Protein AF-A0A0J0Y8S5-F1 (afdb_monomer_lite)

Radius of gyration: 23.54 Å; chains: 1; bounding box: 67×30×62 Å

pLDDT: mean 74.24, std 12.94, range [43.72, 94.12]

Sequence (144 aa):
MKSIIITIIHAVLLFLAFPVLADTGCLINTSAGPKVYYVPQFSGTTTFYQGSGTVRYGNQASCQAGNSPSNSYYILTSAAGPTCYAGYDGSGATNDGANYQQSGNRVTFNVANCPLDDYIPLLIIFAGFLGLFGIRRRYSPLNF

Structure (mmCIF, N/CA/C/O backbone):
data_AF-A0A0J0Y8S5-F1
#
_entry.id   AF-A0A0J0Y8S5-F1
#
loop_
_atom_site.group_PDB
_atom_site.id
_atom_site.type_symbol
_atom_site.label_atom_id
_atom_site.label_alt_id
_atom_site.label_comp_id
_atom_site.label_asym_id
_atom_site.label_entity_id
_atom_site.label_seq_id
_atom_site.pdbx_PDB_ins_code
_atom_site.Cartn_x
_atom_site.Cartn_y
_atom_site.Cartn_z
_atom_site.occupancy
_atom_site.B_iso_or_equiv
_atom_site.auth_seq_id
_atom_site.auth_comp_id
_atom_site.auth_asym_id
_atom_site.auth_atom_id
_atom_site.pdbx_PDB_model_num
ATOM 1 N N . MET A 1 1 ? -38.701 -8.186 20.521 1.00 59.78 1 MET A N 1
ATOM 2 C CA . MET A 1 1 ? -38.358 -7.423 19.293 1.00 59.78 1 MET A CA 1
ATOM 3 C C . MET A 1 1 ? -37.214 -6.422 19.473 1.00 59.78 1 MET A C 1
ATOM 5 O O . MET A 1 1 ? -36.257 -6.524 18.724 1.00 59.78 1 MET A O 1
ATOM 9 N N . LYS A 1 2 ? -37.234 -5.507 20.459 1.00 62.53 2 LYS A N 1
ATOM 10 C CA . LYS A 1 2 ? -36.161 -4.496 20.641 1.00 62.53 2 LYS A CA 1
ATOM 11 C C . LYS A 1 2 ? -34.744 -5.069 20.845 1.00 62.53 2 LYS A C 1
ATOM 13 O O . LYS A 1 2 ? -33.787 -4.468 20.382 1.00 62.53 2 LYS A O 1
ATOM 18 N N . SER A 1 3 ? -34.613 -6.233 21.488 1.00 74.06 3 SER A N 1
ATOM 19 C CA . SER A 1 3 ? -33.309 -6.878 21.726 1.00 74.06 3 SER A CA 1
ATOM 20 C C . SER A 1 3 ? -32.636 -7.373 20.438 1.00 74.06 3 SER A C 1
ATOM 22 O O . SER A 1 3 ? -31.447 -7.146 20.272 1.00 74.06 3 SER A O 1
ATOM 24 N N . ILE A 1 4 ? -33.398 -7.934 19.492 1.00 84.06 4 ILE A N 1
ATOM 25 C CA . ILE A 1 4 ? -32.869 -8.514 18.243 1.00 84.06 4 ILE A CA 1
ATOM 26 C C . ILE A 1 4 ? -32.268 -7.430 17.334 1.00 84.06 4 ILE A C 1
ATOM 28 O O . ILE A 1 4 ? -31.213 -7.626 16.740 1.00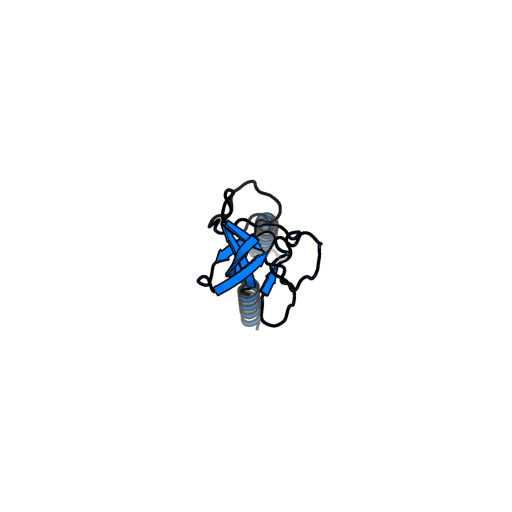 84.06 4 ILE A O 1
ATOM 32 N N . ILE A 1 5 ? -32.902 -6.256 17.274 1.00 85.25 5 ILE A N 1
ATOM 33 C CA . ILE A 1 5 ? -32.434 -5.127 16.454 1.00 85.25 5 ILE A CA 1
ATOM 34 C C . ILE A 1 5 ? -31.069 -4.622 16.948 1.00 85.25 5 ILE A C 1
ATOM 36 O O . ILE A 1 5 ? -30.187 -4.342 16.142 1.00 85.25 5 ILE A O 1
ATOM 40 N N . ILE A 1 6 ? -30.862 -4.558 18.268 1.00 81.56 6 ILE A N 1
ATOM 41 C CA . ILE A 1 6 ? -29.593 -4.103 18.859 1.00 81.56 6 ILE A CA 1
ATOM 42 C C . ILE A 1 6 ? -28.461 -5.086 18.544 1.00 81.56 6 ILE A C 1
ATOM 44 O O . ILE A 1 6 ? -27.351 -4.652 18.238 1.00 81.56 6 ILE A O 1
ATOM 48 N N . THR A 1 7 ? -28.738 -6.392 18.579 1.00 82.00 7 THR A N 1
ATOM 49 C CA . THR A 1 7 ? -27.749 -7.429 18.255 1.00 82.00 7 THR A CA 1
ATOM 50 C C . THR A 1 7 ? -27.342 -7.376 16.784 1.00 82.00 7 THR A C 1
ATOM 52 O O . THR A 1 7 ? -26.158 -7.476 16.477 1.00 82.00 7 THR A O 1
ATOM 55 N N . ILE A 1 8 ? -28.300 -7.145 15.880 1.00 84.50 8 ILE A N 1
ATOM 56 C CA . ILE A 1 8 ? -28.029 -7.004 14.442 1.00 84.50 8 ILE A CA 1
ATOM 57 C C . ILE A 1 8 ? -27.175 -5.761 14.173 1.00 84.50 8 ILE A C 1
ATOM 59 O O . ILE A 1 8 ? -26.190 -5.849 13.448 1.00 84.50 8 ILE A O 1
ATOM 63 N N . ILE A 1 9 ? -27.488 -4.622 14.798 1.00 83.81 9 ILE A N 1
ATOM 64 C CA . ILE A 1 9 ? -26.704 -3.386 14.633 1.00 83.81 9 ILE A CA 1
ATOM 65 C C . ILE A 1 9 ? -25.266 -3.568 15.142 1.00 83.81 9 ILE A C 1
ATOM 67 O O . ILE A 1 9 ? -24.330 -3.143 14.471 1.00 83.81 9 ILE A O 1
ATOM 71 N N . HIS A 1 10 ? -25.071 -4.241 16.281 1.00 77.19 10 HIS A N 1
ATOM 72 C CA . HIS A 1 10 ? -23.727 -4.542 16.789 1.00 77.19 10 HIS A CA 1
ATOM 73 C C . HIS A 1 10 ? -22.953 -5.478 15.864 1.00 77.19 10 HIS A C 1
ATOM 75 O O . HIS A 1 10 ? -21.779 -5.230 15.608 1.00 77.19 10 HIS A O 1
ATOM 81 N N . ALA A 1 11 ? -23.599 -6.520 15.336 1.00 75.38 11 ALA A N 1
ATOM 82 C CA . ALA A 1 11 ? -22.971 -7.421 14.378 1.00 75.38 11 ALA A CA 1
ATOM 83 C C . ALA A 1 11 ? -22.555 -6.671 13.102 1.00 75.38 11 ALA A C 1
ATOM 85 O O . ALA A 1 11 ? -21.421 -6.807 12.658 1.00 75.38 11 ALA A O 1
ATOM 86 N N . VAL A 1 12 ? -23.425 -5.815 12.556 1.00 78.44 12 VAL A N 1
ATOM 87 C CA . VAL A 1 12 ? -23.126 -5.006 11.362 1.00 78.44 12 VAL A CA 1
ATOM 88 C C . VAL A 1 12 ? -21.976 -4.026 11.619 1.00 78.44 12 VAL A C 1
ATOM 90 O O . VAL A 1 12 ? -21.068 -3.935 10.799 1.00 78.44 12 VAL A O 1
ATOM 93 N N . LEU A 1 13 ? -21.956 -3.343 12.767 1.00 75.31 13 LEU A N 1
ATOM 94 C CA . LEU A 1 13 ? -20.859 -2.439 13.139 1.00 75.31 13 LEU A CA 1
ATOM 95 C C . LEU A 1 13 ? -19.526 -3.178 13.326 1.00 75.31 13 LEU A C 1
ATOM 97 O O . LEU A 1 13 ? -18.490 -2.672 12.904 1.00 75.31 13 LEU A O 1
ATOM 101 N N . LEU A 1 14 ? -19.552 -4.385 13.901 1.00 67.88 14 LEU A N 1
ATOM 102 C CA . LEU A 1 14 ? -18.375 -5.251 14.015 1.00 67.88 14 LEU A CA 1
ATOM 103 C C . LEU A 1 14 ? -17.855 -5.696 12.644 1.00 67.88 14 LEU A C 1
ATOM 105 O O . LEU A 1 14 ? -16.648 -5.706 12.432 1.00 67.88 14 LEU A O 1
ATOM 109 N N . PHE A 1 15 ? -18.742 -6.018 11.700 1.00 62.69 15 PHE A N 1
ATOM 110 C CA . PHE A 1 15 ? -18.348 -6.412 10.344 1.00 62.69 15 PHE A CA 1
ATOM 111 C C . PHE A 1 15 ? -17.799 -5.246 9.509 1.00 62.69 15 PHE A C 1
ATOM 113 O O . PHE A 1 15 ? -16.904 -5.456 8.695 1.00 62.69 15 PHE A O 1
ATOM 120 N N . LEU A 1 16 ? -18.283 -4.019 9.727 1.00 61.62 16 LEU A N 1
ATOM 121 C CA . LEU A 1 16 ? -17.794 -2.817 9.036 1.00 61.62 16 LEU A CA 1
ATOM 122 C C . LEU A 1 16 ? -16.428 -2.325 9.549 1.00 61.62 16 LEU A C 1
ATOM 124 O O . LEU A 1 16 ? -15.791 -1.508 8.888 1.00 61.62 16 LEU A O 1
ATOM 128 N N . ALA A 1 17 ? -15.968 -2.805 10.709 1.00 58.28 17 ALA A N 1
ATOM 129 C CA . ALA A 1 17 ? -14.740 -2.334 11.352 1.00 58.28 17 ALA A CA 1
ATOM 130 C C . ALA A 1 17 ? -13.448 -2.973 10.814 1.00 58.28 17 ALA A C 1
ATOM 132 O O . ALA A 1 17 ? -12.357 -2.533 11.179 1.00 58.28 17 ALA A O 1
ATOM 133 N N . PHE A 1 18 ? -13.530 -3.991 9.955 1.00 57.34 18 PHE A N 1
ATOM 134 C CA . PHE A 1 18 ? -12.338 -4.655 9.442 1.00 57.34 18 PHE A CA 1
ATOM 135 C C . PHE A 1 18 ? -12.008 -4.200 8.011 1.00 57.34 18 PHE A C 1
ATOM 137 O O . PHE A 1 18 ? -12.734 -4.551 7.077 1.00 57.34 18 PHE A O 1
ATOM 144 N N . PRO A 1 19 ? -10.880 -3.507 7.775 1.00 55.44 19 PRO A N 1
ATOM 145 C CA . PRO A 1 19 ? -10.295 -3.455 6.443 1.00 55.44 19 PRO A CA 1
ATOM 146 C C . PRO A 1 19 ? -9.675 -4.835 6.142 1.00 55.44 19 PRO A C 1
ATOM 148 O O . PRO A 1 19 ? -8.492 -5.057 6.372 1.00 55.44 19 PRO A O 1
ATOM 151 N N . VAL A 1 20 ? -10.484 -5.811 5.708 1.00 57.31 20 VAL A N 1
ATOM 152 C CA . VAL A 1 20 ? -10.019 -7.203 5.457 1.00 57.31 20 VAL A CA 1
ATOM 153 C C . VAL A 1 20 ? -9.402 -7.379 4.069 1.00 57.31 20 VAL A C 1
ATOM 155 O O . VAL A 1 20 ? -8.841 -8.428 3.768 1.00 57.31 20 VAL A O 1
ATOM 158 N N . LEU A 1 21 ? -9.501 -6.388 3.187 1.00 71.12 21 LEU A N 1
ATOM 159 C CA . LEU A 1 21 ? -9.023 -6.561 1.821 1.00 71.12 21 LEU A CA 1
ATOM 160 C C . LEU A 1 21 ? -7.496 -6.429 1.790 1.00 71.12 21 LEU A C 1
ATOM 162 O O . LEU A 1 21 ? -6.948 -5.331 1.869 1.00 71.12 21 LEU A O 1
ATOM 166 N N . ALA A 1 22 ? -6.829 -7.580 1.702 1.00 79.06 22 ALA A N 1
ATOM 167 C CA . ALA A 1 22 ? -5.431 -7.666 1.320 1.00 79.06 22 ALA A CA 1
ATOM 168 C C . ALA A 1 22 ? -5.279 -7.190 -0.127 1.00 79.06 22 ALA A C 1
ATOM 170 O O . ALA A 1 22 ? -6.028 -7.618 -1.007 1.00 79.06 22 ALA A O 1
ATOM 171 N N . ASP A 1 23 ? -4.300 -6.330 -0.366 1.00 84.00 23 ASP A N 1
ATOM 172 C CA . ASP A 1 23 ? -3.955 -5.813 -1.687 1.00 84.00 23 ASP A CA 1
ATOM 173 C C . ASP A 1 23 ? -2.530 -6.251 -2.066 1.00 84.00 23 ASP A C 1
ATOM 175 O O . ASP A 1 23 ? -1.791 -6.799 -1.241 1.00 84.00 23 ASP A O 1
ATOM 179 N N . THR A 1 24 ? -2.140 -6.072 -3.328 1.00 85.56 24 THR A N 1
ATOM 180 C CA . THR A 1 24 ? -0.820 -6.459 -3.838 1.00 85.56 24 THR A CA 1
ATOM 181 C C . THR A 1 24 ? 0.007 -5.260 -4.270 1.00 85.56 24 THR A C 1
ATOM 183 O O . THR A 1 24 ? -0.493 -4.324 -4.884 1.00 85.56 24 THR A O 1
ATOM 186 N N . GLY A 1 25 ? 1.303 -5.306 -3.970 1.00 87.06 25 GLY A N 1
ATOM 187 C CA . GLY A 1 25 ? 2.248 -4.244 -4.297 1.00 87.06 25 GLY A CA 1
ATOM 188 C C . GLY A 1 25 ? 3.629 -4.763 -4.660 1.00 87.06 25 GLY A C 1
ATOM 189 O O . GLY A 1 25 ? 3.899 -5.963 -4.607 1.00 87.06 25 GLY A O 1
ATOM 190 N N . CYS A 1 26 ? 4.517 -3.835 -5.001 1.00 88.31 26 CYS A N 1
ATOM 191 C CA . CYS A 1 26 ? 5.939 -4.064 -5.201 1.00 88.31 26 CYS A CA 1
ATOM 192 C C . CYS A 1 26 ? 6.734 -3.490 -4.030 1.00 88.31 26 CYS A C 1
ATOM 194 O O . CYS A 1 26 ? 6.767 -2.270 -3.846 1.00 88.31 26 CYS A O 1
ATOM 196 N N . LEU A 1 27 ? 7.355 -4.367 -3.239 1.00 87.75 27 LEU A N 1
ATOM 197 C CA . LEU A 1 27 ? 8.242 -3.989 -2.144 1.00 87.75 27 LEU A CA 1
ATOM 198 C C . LEU A 1 27 ? 9.657 -3.778 -2.680 1.00 87.75 27 LEU A C 1
ATOM 200 O O . LEU A 1 27 ? 10.286 -4.717 -3.171 1.00 87.75 27 LEU A O 1
ATOM 204 N N . ILE A 1 28 ? 10.166 -2.560 -2.527 1.00 86.94 28 ILE A N 1
ATOM 205 C CA . ILE A 1 28 ? 11.508 -2.160 -2.950 1.00 86.94 28 ILE A CA 1
ATOM 206 C C . ILE A 1 28 ? 12.301 -1.717 -1.727 1.00 86.94 28 ILE A C 1
ATOM 208 O O . ILE A 1 28 ? 11.892 -0.813 -0.997 1.00 86.94 28 ILE A O 1
ATOM 212 N N . ASN A 1 29 ? 13.452 -2.348 -1.505 1.00 84.62 29 ASN A N 1
ATOM 213 C CA . ASN A 1 29 ? 14.374 -1.969 -0.440 1.00 84.62 29 ASN A CA 1
ATOM 214 C C . ASN A 1 29 ? 15.303 -0.868 -0.959 1.00 84.62 29 ASN A C 1
ATOM 216 O O . ASN A 1 29 ? 16.176 -1.129 -1.782 1.00 84.62 29 ASN A O 1
ATOM 220 N N . THR A 1 30 ? 15.103 0.368 -0.497 1.00 79.25 30 THR A N 1
ATOM 221 C CA . THR A 1 30 ? 15.967 1.509 -0.842 1.00 79.25 30 THR A CA 1
ATOM 222 C C . THR A 1 30 ? 16.871 1.879 0.332 1.00 79.25 30 THR A C 1
ATOM 224 O O . THR A 1 30 ? 16.623 1.464 1.463 1.00 79.25 30 THR A O 1
ATOM 227 N N . SER A 1 31 ? 17.890 2.712 0.100 1.00 75.69 31 SER A N 1
ATOM 228 C CA . SER A 1 31 ? 18.732 3.267 1.176 1.00 75.69 31 SER A CA 1
ATOM 229 C C . SER A 1 31 ? 17.937 4.083 2.206 1.00 75.69 31 SER A C 1
ATOM 231 O O . SER A 1 31 ? 18.325 4.151 3.366 1.00 75.69 31 SER A O 1
ATOM 233 N N . ALA A 1 32 ? 16.796 4.654 1.805 1.00 74.50 32 ALA A N 1
ATOM 234 C CA . ALA A 1 32 ? 15.867 5.369 2.681 1.00 74.50 32 ALA A CA 1
ATOM 235 C C . ALA A 1 32 ? 14.870 4.445 3.414 1.00 74.50 32 ALA A C 1
ATOM 237 O O . ALA A 1 32 ? 13.963 4.936 4.086 1.00 74.50 32 ALA A O 1
ATOM 238 N N . GLY A 1 33 ? 14.997 3.124 3.253 1.00 74.44 33 GLY A N 1
ATOM 239 C CA . GLY A 1 33 ? 14.101 2.117 3.815 1.00 74.44 33 GLY A CA 1
ATOM 240 C C . GLY A 1 33 ? 13.220 1.408 2.773 1.00 74.44 33 GLY A C 1
ATOM 241 O O . GLY A 1 33 ? 13.253 1.736 1.578 1.00 74.44 33 GLY A O 1
ATOM 242 N N . PRO A 1 34 ? 12.443 0.404 3.215 1.00 77.88 34 PRO A N 1
ATOM 243 C CA . PRO A 1 34 ? 11.492 -0.322 2.379 1.00 77.88 34 PRO A CA 1
ATOM 244 C C . PRO A 1 34 ? 10.327 0.570 1.936 1.00 77.88 34 PRO A C 1
ATOM 246 O O . PRO A 1 34 ? 9.736 1.303 2.731 1.00 77.88 34 PRO A O 1
ATOM 249 N N . LYS A 1 35 ? 9.964 0.478 0.659 1.00 79.62 35 LYS A N 1
ATOM 250 C CA . LYS A 1 35 ? 8.875 1.231 0.027 1.00 79.62 35 LYS A CA 1
ATOM 251 C C . LYS A 1 35 ? 7.943 0.270 -0.693 1.00 79.62 35 LYS A C 1
ATOM 253 O O . LYS A 1 35 ? 8.422 -0.643 -1.361 1.00 79.62 35 LYS A O 1
ATOM 258 N N . VAL A 1 36 ? 6.632 0.478 -0.573 1.00 82.88 36 VAL A N 1
ATOM 259 C CA . VAL A 1 36 ? 5.631 -0.326 -1.291 1.00 82.88 36 VAL A CA 1
ATOM 260 C C . VAL A 1 36 ? 4.931 0.528 -2.343 1.00 82.88 36 VAL A C 1
ATOM 262 O O . VAL A 1 36 ? 4.298 1.531 -2.015 1.00 82.88 36 VAL A O 1
ATOM 265 N N . TYR A 1 37 ? 5.027 0.107 -3.604 1.00 84.81 37 TYR A N 1
ATOM 266 C CA . TYR A 1 37 ? 4.263 0.665 -4.721 1.00 84.81 37 TYR A CA 1
ATOM 267 C C . TYR A 1 37 ? 3.033 -0.209 -4.971 1.00 84.81 37 TYR A C 1
ATOM 269 O O . TYR A 1 37 ? 3.177 -1.413 -5.142 1.00 84.81 37 TYR A O 1
ATOM 277 N N . TYR A 1 38 ? 1.834 0.371 -4.985 1.00 81.75 38 TYR A N 1
ATOM 278 C CA . TYR A 1 38 ? 0.572 -0.388 -5.004 1.00 81.75 38 TYR A CA 1
ATOM 279 C C . TYR A 1 38 ? -0.378 -0.002 -6.144 1.00 81.75 38 TYR A C 1
ATOM 281 O O . TYR A 1 38 ? -1.502 -0.478 -6.191 1.00 81.75 38 TYR A O 1
ATOM 289 N N . VAL A 1 39 ? 0.049 0.861 -7.068 1.00 82.94 39 VAL A N 1
ATOM 290 C CA . VAL A 1 39 ? -0.746 1.234 -8.248 1.00 82.94 39 VAL A CA 1
ATOM 291 C C . VAL A 1 39 ? -0.286 0.367 -9.425 1.00 82.94 39 VAL A C 1
ATOM 293 O O . VAL A 1 39 ? 0.700 0.739 -10.075 1.00 82.94 39 VAL A O 1
ATOM 296 N N . PRO A 1 40 ? -0.906 -0.805 -9.673 1.00 82.06 40 PRO A N 1
ATOM 297 C CA . PRO A 1 40 ? -0.448 -1.720 -10.708 1.00 82.06 40 PRO A CA 1
ATOM 298 C C . PRO A 1 40 ? -0.659 -1.136 -12.108 1.00 82.06 40 PRO A C 1
ATOM 300 O O . PRO A 1 40 ? -1.549 -0.322 -12.343 1.00 82.06 40 PRO A O 1
ATOM 303 N N . GLN A 1 41 ? 0.158 -1.593 -13.047 1.00 81.50 41 GLN A N 1
ATOM 304 C CA . GLN A 1 41 ? 0.046 -1.339 -14.478 1.00 81.50 41 GLN A CA 1
ATOM 305 C C . GLN A 1 41 ? -0.132 -2.683 -15.190 1.00 81.50 41 GLN A C 1
ATOM 307 O O . GLN A 1 41 ? 0.545 -3.666 -14.874 1.00 81.50 41 GLN A O 1
ATOM 312 N N . PHE A 1 42 ? -1.072 -2.739 -16.132 1.00 70.50 42 PHE A N 1
ATOM 313 C CA . PHE A 1 42 ? -1.413 -3.973 -16.832 1.00 70.50 42 PHE A CA 1
ATOM 314 C C . PHE A 1 42 ? -0.405 -4.265 -17.944 1.00 70.50 42 PHE A C 1
ATOM 316 O O . PHE A 1 42 ? -0.286 -3.498 -18.895 1.00 70.50 42 PHE A O 1
ATOM 323 N N . SER A 1 43 ? 0.283 -5.404 -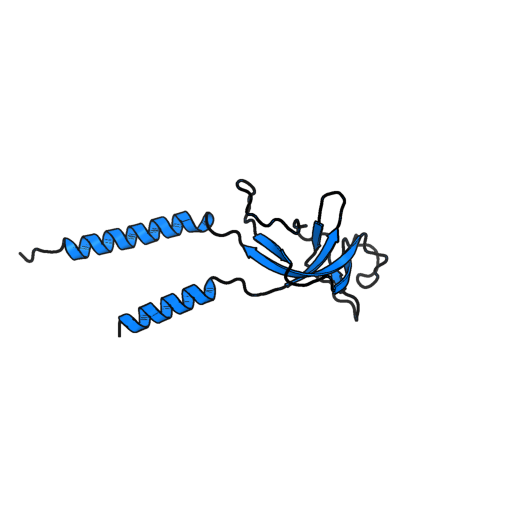17.851 1.00 68.88 43 SER A N 1
ATOM 324 C CA . SER A 1 43 ? 1.148 -5.908 -18.918 1.00 68.88 43 SER A CA 1
ATOM 325 C C . SER A 1 43 ? 1.258 -7.433 -18.870 1.00 68.88 43 SER A C 1
ATOM 327 O O . SER A 1 43 ? 2.046 -7.989 -18.110 1.00 68.88 43 SER A O 1
ATOM 329 N N . GLY A 1 44 ? 0.475 -8.127 -19.700 1.00 72.88 44 GLY A N 1
ATOM 330 C CA . GLY A 1 44 ? 0.612 -9.571 -19.930 1.00 72.88 44 GLY A CA 1
ATOM 331 C C . GLY A 1 44 ? 0.891 -10.400 -18.664 1.00 72.88 44 GLY A C 1
ATOM 332 O O . GLY A 1 44 ? 0.098 -10.406 -17.726 1.00 72.88 44 GLY A O 1
ATOM 333 N N . THR A 1 45 ? 2.029 -11.101 -18.650 1.00 66.25 45 THR A N 1
ATOM 334 C CA . THR A 1 45 ? 2.484 -11.972 -17.549 1.00 66.25 45 THR A CA 1
ATOM 335 C C . THR A 1 45 ? 3.303 -11.263 -16.468 1.00 66.25 45 THR A C 1
ATOM 337 O O . THR A 1 45 ? 3.632 -11.882 -15.457 1.00 66.25 45 THR A O 1
ATOM 340 N N . THR A 1 46 ? 3.669 -9.997 -16.664 1.00 68.38 46 THR A N 1
ATOM 341 C CA . THR A 1 46 ? 4.669 -9.299 -15.846 1.00 68.38 46 THR A CA 1
ATOM 342 C C . THR A 1 46 ? 4.001 -8.147 -15.095 1.00 68.38 46 THR A C 1
ATOM 344 O O . THR A 1 46 ? 3.232 -7.379 -15.662 1.00 68.38 46 THR A O 1
ATOM 347 N N . THR A 1 47 ? 4.232 -8.024 -13.786 1.00 79.19 47 THR A N 1
ATOM 348 C CA . THR A 1 47 ? 3.535 -7.015 -12.967 1.00 79.19 47 THR A CA 1
ATOM 349 C C . THR A 1 47 ? 4.393 -5.765 -12.779 1.00 79.19 47 THR A C 1
ATOM 351 O O . THR A 1 47 ? 5.514 -5.846 -12.273 1.00 79.19 47 THR A O 1
ATOM 354 N N . PHE A 1 48 ? 3.841 -4.605 -13.127 1.00 83.81 48 PHE A N 1
ATOM 355 C CA . PHE A 1 48 ? 4.505 -3.302 -13.039 1.00 83.81 48 PHE A CA 1
ATOM 356 C C . PHE A 1 48 ? 3.719 -2.351 -12.137 1.00 83.81 48 PHE A C 1
ATOM 358 O O . PHE A 1 48 ? 2.514 -2.527 -11.976 1.00 83.81 48 PHE A O 1
ATOM 365 N N . TYR A 1 49 ? 4.374 -1.343 -11.556 1.00 86.25 49 TYR A N 1
ATOM 366 C CA . TYR A 1 49 ? 3.743 -0.401 -10.627 1.00 86.25 49 TYR A CA 1
ATOM 367 C C . TYR A 1 49 ? 4.176 1.049 -10.876 1.00 86.25 49 TYR A C 1
ATOM 369 O O . TYR A 1 49 ? 5.356 1.347 -11.056 1.00 86.25 49 TYR A O 1
ATOM 377 N N . GLN A 1 50 ? 3.227 1.985 -10.877 1.00 77.25 50 GLN A N 1
ATOM 378 C CA . GLN A 1 50 ? 3.519 3.391 -11.173 1.00 77.25 50 GLN A CA 1
ATOM 379 C C . GLN A 1 50 ? 4.294 4.072 -10.033 1.00 77.25 50 GLN A C 1
ATOM 381 O O . GLN A 1 50 ? 3.977 3.898 -8.858 1.00 77.25 50 GLN A O 1
ATOM 386 N N . GLY A 1 51 ? 5.307 4.872 -10.394 1.00 61.69 51 GLY A N 1
ATOM 387 C CA . GLY A 1 51 ? 6.219 5.540 -9.459 1.00 61.69 51 GLY A CA 1
ATOM 388 C C . GLY A 1 51 ? 5.680 6.798 -8.770 1.00 61.69 51 GLY A C 1
ATOM 389 O O . GLY A 1 51 ? 6.202 7.186 -7.729 1.00 61.69 51 GLY A O 1
ATOM 390 N N . SER A 1 52 ? 4.655 7.436 -9.342 1.00 54.31 52 SER A N 1
ATOM 391 C CA . SER A 1 52 ? 4.138 8.739 -8.897 1.00 54.31 52 SER A CA 1
ATOM 392 C C . SER A 1 52 ? 3.015 8.655 -7.858 1.00 54.31 52 SER A C 1
ATOM 394 O O . SER A 1 52 ? 2.542 9.684 -7.379 1.00 54.31 52 SER A O 1
ATOM 396 N N . GLY A 1 53 ? 2.562 7.447 -7.513 1.00 52.12 53 GLY A N 1
ATOM 397 C CA . GLY A 1 53 ? 1.614 7.231 -6.422 1.00 52.12 53 GLY A CA 1
ATOM 398 C C . GLY A 1 53 ? 2.331 7.270 -5.077 1.00 52.12 53 GLY A C 1
ATOM 399 O O . GLY A 1 53 ? 3.468 6.816 -4.982 1.00 52.12 53 GLY A O 1
ATOM 400 N N . THR A 1 54 ? 1.673 7.821 -4.052 1.00 53.00 54 THR A N 1
ATOM 401 C CA . THR A 1 54 ? 2.165 7.968 -2.673 1.00 53.00 54 THR A CA 1
ATOM 402 C C . THR A 1 54 ? 3.099 6.823 -2.274 1.00 53.00 54 THR A C 1
ATOM 404 O O . THR A 1 54 ? 2.646 5.707 -2.026 1.00 53.00 54 THR A O 1
ATOM 407 N N . VAL A 1 55 ? 4.403 7.095 -2.220 1.00 54.34 55 VAL A N 1
ATOM 408 C CA . VAL A 1 55 ? 5.399 6.158 -1.698 1.00 54.34 55 VAL A CA 1
ATOM 409 C C . VAL A 1 55 ? 5.135 6.026 -0.206 1.00 54.34 55 VAL A C 1
ATOM 411 O O . VAL A 1 55 ? 5.230 7.010 0.525 1.00 54.34 55 VAL A O 1
ATOM 414 N N . ARG A 1 56 ? 4.766 4.830 0.251 1.00 60.56 56 ARG A N 1
ATOM 415 C CA . ARG A 1 56 ? 4.474 4.581 1.667 1.00 60.56 56 ARG A CA 1
ATOM 416 C C . ARG A 1 56 ? 5.515 3.627 2.238 1.00 60.56 56 ARG A C 1
ATOM 418 O O . ARG A 1 56 ? 5.883 2.636 1.602 1.00 60.56 56 ARG A O 1
ATOM 425 N N . TYR A 1 57 ? 6.046 3.990 3.402 1.00 58.56 57 TYR A N 1
ATOM 426 C CA . TYR A 1 57 ? 7.108 3.253 4.079 1.00 58.56 57 TYR A CA 1
ATOM 427 C C . TYR A 1 57 ? 6.577 1.883 4.504 1.00 58.56 57 TYR A C 1
ATOM 429 O O . TYR A 1 57 ? 5.622 1.785 5.275 1.00 58.56 57 TYR A O 1
ATOM 437 N N . GLY A 1 58 ? 7.178 0.821 3.971 1.00 50.09 58 GLY A N 1
ATOM 438 C CA . GLY A 1 58 ? 6.885 -0.535 4.411 1.00 50.09 58 GLY A CA 1
ATOM 439 C C . GLY A 1 58 ? 7.388 -0.734 5.840 1.00 50.09 58 GLY A C 1
ATOM 440 O O . GLY A 1 58 ? 8.411 -0.176 6.227 1.00 50.09 58 GLY A O 1
ATOM 441 N N . ASN A 1 59 ? 6.702 -1.567 6.619 1.00 51.38 59 ASN A N 1
ATOM 442 C CA . ASN A 1 59 ? 7.197 -2.060 7.907 1.00 51.38 59 ASN A CA 1
ATOM 443 C C . ASN A 1 59 ? 7.204 -1.066 9.089 1.00 51.38 59 ASN A C 1
ATOM 445 O O . ASN A 1 59 ? 7.925 -1.281 10.063 1.00 51.38 59 ASN A O 1
ATOM 449 N N . GLN A 1 60 ? 6.385 -0.008 9.070 1.00 54.84 60 GLN A N 1
ATOM 450 C CA . GLN A 1 60 ? 6.068 0.693 10.318 1.00 54.84 60 GLN A CA 1
ATOM 451 C C . GLN A 1 60 ? 4.968 -0.073 11.054 1.00 54.84 60 GLN A C 1
ATOM 453 O O . GLN A 1 60 ? 3.789 0.040 10.738 1.00 54.84 60 GLN A O 1
ATOM 458 N N . ALA A 1 61 ? 5.367 -0.878 12.039 1.00 52.03 61 ALA A N 1
ATOM 459 C CA . ALA A 1 61 ? 4.462 -1.605 12.931 1.00 52.03 61 ALA A CA 1
ATOM 460 C C . ALA A 1 61 ? 3.733 -0.689 13.938 1.00 52.03 61 ALA A C 1
ATOM 462 O O . ALA A 1 61 ? 3.122 -1.182 14.885 1.00 52.03 61 ALA A O 1
ATOM 463 N N . SER A 1 62 ? 3.824 0.635 13.789 1.00 57.34 62 SER A N 1
ATOM 464 C CA . SER A 1 62 ? 3.234 1.576 14.731 1.00 57.34 62 SER A CA 1
ATOM 465 C C . SER A 1 62 ? 2.751 2.860 14.069 1.00 57.34 62 SER A C 1
ATOM 467 O O . SER A 1 62 ? 3.351 3.401 13.143 1.00 57.34 62 SER A O 1
ATOM 469 N N . CYS A 1 63 ? 1.645 3.360 14.607 1.00 60.34 63 CYS A N 1
ATOM 470 C CA . CYS A 1 63 ? 1.098 4.673 14.320 1.00 60.34 63 CYS A CA 1
ATOM 471 C C . CYS A 1 63 ? 1.936 5.717 15.057 1.00 60.34 63 CYS A C 1
ATOM 473 O O . CYS A 1 63 ? 1.723 5.952 16.246 1.00 60.34 63 CYS A O 1
ATOM 475 N N . GLN A 1 64 ? 2.928 6.309 14.390 1.00 56.47 64 GLN A N 1
ATOM 476 C CA . GLN A 1 64 ? 3.704 7.383 15.009 1.00 56.47 64 GLN A CA 1
ATOM 477 C C . GLN A 1 64 ? 2.815 8.618 15.220 1.00 56.47 64 GLN A C 1
ATOM 479 O O . GLN A 1 64 ? 2.161 9.097 14.290 1.00 56.47 64 GLN A O 1
ATOM 484 N N . ALA A 1 65 ? 2.783 9.120 16.457 1.00 52.69 65 ALA A N 1
ATOM 485 C CA . ALA A 1 65 ? 2.061 10.336 16.812 1.00 52.69 65 ALA A CA 1
ATOM 486 C C . ALA A 1 65 ? 2.640 11.549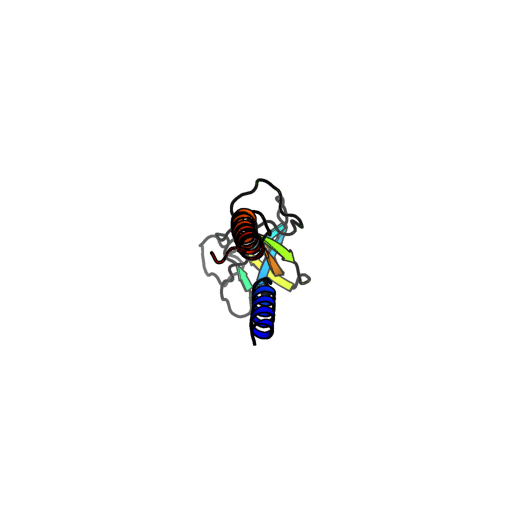 16.060 1.00 52.69 65 ALA A C 1
ATOM 488 O O . ALA A 1 65 ? 3.857 11.695 15.962 1.00 52.69 65 ALA A O 1
ATOM 489 N N . GLY A 1 66 ? 1.773 12.425 15.546 1.00 52.00 66 GLY A N 1
ATOM 490 C CA . GLY A 1 66 ? 2.168 13.697 14.925 1.00 52.00 66 GLY A CA 1
ATOM 491 C C . GLY A 1 66 ? 2.396 13.675 13.408 1.00 52.00 66 GLY A C 1
ATOM 492 O O . GLY A 1 66 ? 2.484 14.745 12.813 1.00 52.00 66 GLY A O 1
ATOM 493 N N . ASN A 1 67 ? 2.413 12.507 12.756 1.00 49.03 67 ASN A N 1
ATOM 494 C CA . ASN A 1 67 ? 2.356 12.446 11.293 1.00 49.03 67 ASN A CA 1
ATOM 495 C C . ASN A 1 67 ? 0.889 12.516 10.848 1.00 49.03 67 ASN A C 1
ATOM 497 O O . ASN A 1 67 ? 0.090 11.651 11.188 1.00 49.03 67 ASN A O 1
ATOM 501 N N . SER A 1 68 ? 0.525 13.565 10.121 1.00 43.72 68 SER A N 1
ATOM 502 C CA . SER A 1 68 ? -0.801 13.774 9.531 1.00 43.72 68 SER A CA 1
ATOM 503 C C . SER A 1 68 ? -0.610 14.012 8.025 1.00 43.72 68 SER A C 1
ATOM 505 O O . SER A 1 68 ? 0.398 14.628 7.663 1.00 43.72 68 SER A O 1
ATOM 507 N N . PRO A 1 69 ? -1.511 13.532 7.141 1.00 48.66 69 PRO A N 1
ATOM 508 C CA . PRO A 1 69 ? -2.904 13.185 7.418 1.00 48.66 69 PRO A CA 1
ATOM 509 C C . PRO A 1 69 ? -3.229 11.704 7.192 1.00 48.66 69 PRO A C 1
ATOM 511 O O . PRO A 1 69 ? -2.857 11.120 6.179 1.00 48.66 69 PRO A O 1
ATOM 514 N N . SER A 1 70 ? -3.967 11.099 8.127 1.00 48.78 70 SER A N 1
ATOM 515 C CA . SER A 1 70 ? -4.554 9.758 7.966 1.00 48.78 70 SER A CA 1
ATOM 516 C C . SER A 1 70 ? -3.520 8.639 7.742 1.00 48.78 70 SER A C 1
ATOM 518 O O . SER A 1 70 ? -3.441 8.030 6.673 1.00 48.78 70 SER A O 1
ATOM 520 N N . ASN A 1 71 ? -2.713 8.343 8.767 1.00 59.38 71 ASN A N 1
ATOM 521 C CA . ASN A 1 71 ? -1.700 7.286 8.706 1.00 59.38 71 ASN A CA 1
ATOM 522 C C . ASN A 1 71 ? -2.362 5.907 8.597 1.00 59.38 71 ASN A C 1
ATOM 524 O O . ASN A 1 71 ? -2.752 5.306 9.587 1.00 59.38 71 ASN A O 1
ATOM 528 N N . SER A 1 72 ? -2.486 5.360 7.400 1.00 61.44 72 SER A N 1
ATOM 529 C CA . SER A 1 72 ? -2.614 3.915 7.247 1.00 61.44 72 SER A CA 1
ATOM 530 C C . SER A 1 72 ? -1.214 3.306 7.186 1.00 61.44 72 SER A C 1
ATOM 532 O O . SER A 1 72 ? -0.399 3.766 6.381 1.00 61.44 72 SER A O 1
ATOM 534 N N . TYR A 1 73 ? -0.932 2.280 7.982 1.00 65.75 73 TYR A N 1
ATOM 535 C CA . TYR A 1 73 ? 0.294 1.497 7.860 1.00 65.75 73 TYR A CA 1
ATOM 536 C C . TYR A 1 73 ? 0.035 0.200 7.094 1.00 65.75 73 TYR A C 1
ATOM 538 O O . TYR A 1 73 ? -1.090 -0.289 7.003 1.00 65.75 73 TYR A O 1
ATOM 546 N N . TYR A 1 74 ? 1.093 -0.334 6.494 1.00 70.88 74 TYR A N 1
ATOM 547 C CA . TYR A 1 74 ? 1.018 -1.469 5.585 1.00 70.88 74 TYR A CA 1
ATOM 548 C C . TYR A 1 74 ? 1.640 -2.674 6.277 1.00 70.88 74 TYR A C 1
ATOM 550 O O . TYR A 1 74 ? 2.840 -2.683 6.558 1.00 70.88 74 TYR A O 1
ATOM 558 N N . ILE A 1 75 ? 0.820 -3.682 6.566 1.00 75.81 75 ILE A N 1
ATOM 559 C CA . ILE A 1 75 ? 1.271 -4.947 7.145 1.00 75.81 75 ILE A CA 1
ATOM 560 C C . ILE A 1 75 ? 1.513 -5.911 5.996 1.00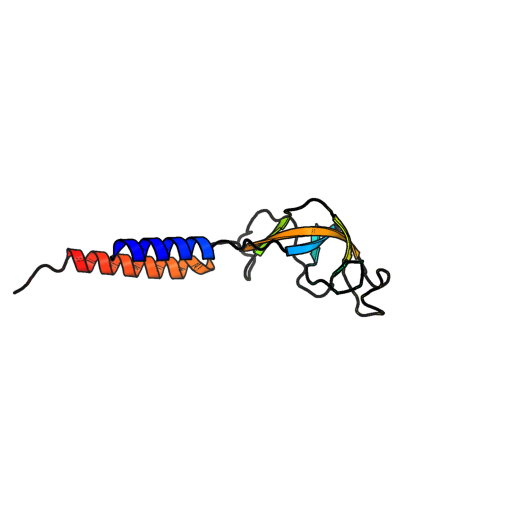 75.81 75 ILE A C 1
ATOM 562 O O . ILE A 1 75 ? 0.572 -6.272 5.298 1.00 75.81 75 ILE A O 1
ATOM 566 N N . LEU A 1 76 ? 2.756 -6.338 5.800 1.00 79.75 76 LEU A N 1
ATOM 567 C CA . LEU A 1 76 ? 3.085 -7.376 4.826 1.00 79.75 76 LEU A CA 1
ATOM 568 C C . LEU A 1 76 ? 2.473 -8.704 5.291 1.00 79.75 76 LEU A C 1
ATOM 570 O O . LEU A 1 76 ? 2.751 -9.157 6.399 1.00 79.75 76 LEU A O 1
ATOM 574 N N . THR A 1 77 ? 1.624 -9.306 4.460 1.00 78.12 77 THR A N 1
ATOM 575 C CA . THR A 1 77 ? 0.899 -10.545 4.789 1.00 78.12 77 THR A CA 1
ATOM 576 C C . THR A 1 77 ? 1.418 -11.770 4.045 1.00 78.12 77 THR A C 1
ATOM 578 O O . THR A 1 77 ? 1.164 -12.887 4.490 1.00 78.12 77 THR A O 1
ATOM 581 N N . SER A 1 78 ? 2.182 -11.591 2.963 1.00 80.31 78 SER A N 1
ATOM 582 C CA . SER A 1 78 ? 2.858 -12.683 2.256 1.00 80.31 78 SER A CA 1
ATOM 583 C C . SER A 1 78 ? 4.370 -12.511 2.226 1.00 80.31 78 SER A C 1
ATOM 585 O O . SER A 1 78 ? 4.906 -11.402 2.269 1.00 80.31 78 SER A O 1
ATOM 587 N N . ALA A 1 79 ? 5.053 -13.642 2.050 1.00 67.81 79 ALA A N 1
ATOM 588 C CA . ALA A 1 79 ? 6.445 -13.671 1.628 1.00 67.81 79 ALA A CA 1
ATOM 589 C C . ALA A 1 79 ? 6.612 -13.093 0.207 1.00 67.81 79 ALA A C 1
ATOM 591 O O . ALA A 1 79 ? 5.642 -12.947 -0.544 1.00 67.81 79 ALA A O 1
ATOM 592 N N . ALA A 1 80 ? 7.859 -12.761 -0.137 1.00 75.69 80 ALA A N 1
ATOM 593 C CA . ALA A 1 80 ? 8.257 -12.238 -1.439 1.00 75.69 80 ALA A CA 1
ATOM 594 C C . ALA A 1 80 ? 7.811 -13.166 -2.585 1.00 75.69 80 ALA A C 1
ATOM 596 O O . ALA A 1 80 ? 8.239 -14.314 -2.673 1.00 75.69 80 ALA A O 1
ATOM 597 N N . GLY A 1 81 ? 6.943 -12.648 -3.449 1.00 81.69 81 GLY A N 1
ATOM 598 C CA . GLY A 1 81 ? 6.514 -13.252 -4.704 1.00 81.69 81 GLY A CA 1
ATOM 599 C C . GLY A 1 81 ? 7.459 -12.917 -5.868 1.00 81.69 81 GLY A C 1
ATOM 600 O O . GLY A 1 81 ? 8.609 -12.541 -5.637 1.00 81.69 81 GLY A O 1
ATOM 601 N N . PRO A 1 82 ? 6.999 -13.046 -7.128 1.00 85.81 82 PRO A N 1
ATOM 602 C CA . PRO A 1 82 ? 7.838 -12.815 -8.304 1.00 85.81 82 PRO A CA 1
ATOM 603 C C . PRO A 1 82 ? 8.365 -11.376 -8.370 1.00 85.81 82 PRO A C 1
ATOM 605 O O . PRO A 1 82 ? 7.799 -10.460 -7.761 1.00 85.81 82 PRO A O 1
ATOM 608 N N . THR A 1 83 ? 9.436 -11.182 -9.143 1.00 88.19 83 THR A N 1
ATOM 609 C CA . THR A 1 83 ? 10.027 -9.863 -9.388 1.00 88.19 83 THR A CA 1
ATOM 610 C C . THR A 1 83 ? 8.989 -8.900 -9.956 1.00 88.19 83 THR A C 1
ATOM 612 O O . THR A 1 83 ? 8.189 -9.254 -10.823 1.00 88.19 83 THR A O 1
ATOM 615 N N . CYS A 1 84 ? 9.012 -7.672 -9.456 1.00 88.75 84 CYS A N 1
ATOM 616 C CA . CYS A 1 84 ? 8.175 -6.573 -9.910 1.00 88.75 84 CYS A CA 1
ATOM 617 C C . CYS A 1 84 ? 9.031 -5.338 -10.177 1.00 88.75 84 CYS A C 1
ATOM 619 O O . CYS A 1 84 ? 10.126 -5.199 -9.628 1.00 88.75 84 CYS A O 1
ATOM 621 N N . TYR A 1 85 ? 8.504 -4.431 -10.992 1.00 89.25 85 TYR A N 1
ATOM 622 C CA . TYR A 1 85 ? 9.177 -3.191 -11.360 1.00 89.25 85 TYR A CA 1
ATOM 623 C C . TYR A 1 85 ? 8.332 -1.987 -10.944 1.00 89.25 85 TYR A C 1
ATOM 625 O O . TYR A 1 85 ? 7.109 -2.001 -11.107 1.00 89.25 85 TYR A O 1
ATOM 633 N N . ALA A 1 86 ? 8.970 -0.956 -10.390 1.00 88.88 86 ALA A N 1
ATOM 634 C CA . ALA A 1 86 ? 8.314 0.288 -10.004 1.00 88.88 86 ALA A CA 1
ATOM 635 C C . ALA A 1 86 ? 9.178 1.521 -10.303 1.00 88.88 86 ALA A C 1
ATOM 637 O O . ALA A 1 86 ? 10.346 1.411 -10.672 1.00 88.88 86 ALA A O 1
ATOM 638 N N . GLY A 1 87 ? 8.586 2.712 -10.177 1.00 84.81 87 GLY A N 1
ATOM 639 C CA . GLY A 1 87 ? 9.291 3.953 -10.507 1.00 84.81 87 GLY A CA 1
ATOM 640 C C . GLY A 1 87 ? 9.297 4.268 -12.004 1.00 84.81 87 GLY A C 1
ATOM 641 O O . GLY A 1 87 ? 10.326 4.700 -12.509 1.00 84.81 87 GLY A O 1
ATOM 642 N N . TYR A 1 88 ? 8.186 4.015 -12.708 1.00 84.62 88 TYR A N 1
ATOM 643 C CA . TYR A 1 88 ? 8.033 4.405 -14.116 1.00 84.62 88 TYR A CA 1
ATOM 644 C C . TYR A 1 88 ? 8.265 5.909 -14.288 1.00 84.62 88 TYR A C 1
ATOM 646 O O . TYR A 1 88 ? 7.597 6.707 -13.622 1.00 84.62 88 TYR A O 1
ATOM 654 N N . ASP A 1 89 ? 9.191 6.281 -15.169 1.00 73.44 89 ASP A N 1
ATOM 655 C CA . ASP A 1 89 ? 9.616 7.669 -15.384 1.00 73.44 89 ASP A CA 1
ATOM 656 C C . ASP A 1 89 ? 8.842 8.392 -16.499 1.00 73.44 89 ASP A C 1
ATOM 658 O O . ASP A 1 89 ? 9.039 9.586 -16.720 1.00 73.44 89 ASP A O 1
ATOM 662 N N . GLY A 1 90 ? 7.913 7.693 -17.159 1.00 71.56 90 GLY A N 1
ATOM 663 C CA . GLY A 1 90 ? 7.103 8.247 -18.240 1.00 71.56 90 GLY A CA 1
ATOM 664 C C . GLY A 1 90 ? 7.693 8.055 -19.636 1.00 71.56 90 GLY A C 1
ATOM 665 O O . GLY A 1 90 ? 7.048 8.461 -20.601 1.00 71.56 90 GLY A O 1
ATOM 666 N N . SER A 1 91 ? 8.871 7.440 -19.773 1.00 73.06 91 SER A N 1
ATOM 667 C CA . SER A 1 91 ? 9.484 7.154 -21.070 1.00 73.06 91 SER A CA 1
ATOM 668 C C . SER A 1 91 ? 9.209 5.715 -21.531 1.00 73.06 91 SER A C 1
ATOM 670 O O . SER A 1 91 ? 9.261 4.771 -20.751 1.00 73.06 91 SER A O 1
ATOM 672 N N . GLY A 1 92 ? 8.886 5.535 -22.817 1.00 80.06 92 GLY A N 1
ATOM 673 C CA . GLY A 1 92 ? 8.724 4.210 -23.422 1.00 80.06 92 GLY A CA 1
ATOM 674 C C . GLY A 1 92 ? 7.371 3.535 -23.173 1.00 80.06 92 GLY A C 1
ATOM 675 O O . GLY A 1 92 ? 6.327 4.184 -23.104 1.00 80.06 92 GLY A O 1
ATOM 676 N N . ALA A 1 93 ? 7.386 2.204 -23.145 1.00 82.94 93 ALA A N 1
ATOM 677 C CA . ALA A 1 93 ? 6.199 1.376 -22.989 1.00 82.94 93 ALA A CA 1
ATOM 678 C C . ALA A 1 93 ? 6.100 0.842 -21.549 1.00 82.94 93 ALA A C 1
ATOM 680 O O . ALA A 1 93 ? 7.074 0.341 -20.986 1.00 82.94 93 ALA A O 1
ATOM 681 N N . THR A 1 94 ? 4.906 0.910 -20.955 1.00 79.81 94 THR A N 1
ATOM 682 C CA . THR A 1 94 ? 4.624 0.512 -19.557 1.00 79.81 94 THR A CA 1
ATOM 683 C C . THR A 1 94 ? 4.683 -1.000 -19.313 1.00 79.81 94 THR A C 1
ATOM 685 O O . THR A 1 94 ? 4.462 -1.467 -18.198 1.00 79.81 94 THR A O 1
ATOM 688 N N . ASN A 1 95 ? 4.959 -1.777 -20.359 1.00 80.44 95 ASN A N 1
ATOM 689 C CA . ASN A 1 95 ? 5.104 -3.226 -20.334 1.00 80.44 95 ASN A CA 1
ATOM 690 C C . ASN A 1 95 ? 6.562 -3.704 -20.356 1.00 80.44 95 ASN A C 1
ATOM 692 O O . ASN A 1 95 ? 6.784 -4.915 -20.339 1.00 80.44 95 ASN A O 1
ATOM 696 N N . ASP A 1 96 ? 7.528 -2.790 -20.401 1.00 83.56 96 ASP A N 1
ATOM 697 C CA . ASP A 1 96 ? 8.953 -3.101 -20.451 1.00 83.56 96 ASP A CA 1
ATOM 698 C C . ASP A 1 96 ? 9.644 -2.677 -19.148 1.00 83.56 96 ASP A C 1
ATOM 700 O O . ASP A 1 96 ? 9.580 -1.518 -18.738 1.00 83.56 96 ASP A O 1
ATOM 704 N N . GLY A 1 97 ? 10.323 -3.630 -18.502 1.00 81.19 97 GLY A N 1
ATOM 705 C CA . GLY A 1 97 ? 11.057 -3.411 -17.255 1.00 81.19 97 GLY A CA 1
ATOM 706 C C . GLY A 1 97 ? 12.234 -2.449 -17.389 1.00 81.19 97 GLY A C 1
ATOM 707 O O . GLY A 1 97 ? 12.620 -1.856 -16.387 1.00 81.19 97 GLY A O 1
ATOM 708 N N . ALA A 1 98 ? 12.762 -2.236 -18.599 1.00 85.19 98 ALA A N 1
ATOM 709 C CA . ALA A 1 98 ? 13.826 -1.262 -18.844 1.00 85.19 98 ALA A CA 1
ATOM 710 C C . ALA A 1 98 ? 13.390 0.190 -18.572 1.00 85.19 98 ALA A C 1
ATOM 712 O O . ALA A 1 98 ? 14.230 1.028 -18.256 1.00 85.19 98 ALA A O 1
ATOM 713 N N . ASN A 1 99 ? 12.084 0.474 -18.632 1.00 86.12 99 ASN A N 1
ATOM 714 C CA . ASN A 1 99 ? 11.520 1.810 -18.405 1.00 86.12 99 ASN A CA 1
ATOM 715 C C . ASN A 1 99 ? 11.193 2.086 -16.924 1.00 86.12 99 ASN A C 1
ATOM 717 O O . ASN A 1 99 ? 10.527 3.065 -16.580 1.00 86.12 99 ASN A O 1
ATOM 721 N N . TYR A 1 100 ? 11.609 1.193 -16.026 1.00 87.75 100 TYR A N 1
ATOM 722 C CA . TYR A 1 100 ? 11.371 1.300 -14.593 1.00 87.75 100 TYR A CA 1
ATOM 723 C C . TYR A 1 100 ? 12.696 1.439 -13.856 1.00 87.75 100 TYR A C 1
ATOM 725 O O . TYR A 1 100 ? 13.634 0.672 -14.059 1.00 87.75 100 TYR A O 1
ATOM 733 N N . GLN A 1 101 ? 12.761 2.408 -12.948 1.00 87.12 101 GLN A N 1
ATOM 734 C CA . GLN A 1 101 ? 13.998 2.731 -12.238 1.00 87.12 101 GLN A CA 1
ATOM 735 C C . GLN A 1 101 ? 14.342 1.737 -11.125 1.00 87.12 101 GLN A C 1
ATOM 737 O O . GLN A 1 101 ? 15.460 1.745 -10.611 1.00 87.12 101 GLN A O 1
ATOM 742 N N . GLN A 1 102 ? 13.372 0.937 -10.680 1.00 87.88 102 GLN A N 1
ATOM 743 C CA . GLN A 1 102 ? 13.522 0.106 -9.496 1.00 87.88 102 GLN A CA 1
ATOM 744 C C . GLN A 1 102 ? 12.889 -1.270 -9.703 1.00 87.88 102 GLN A C 1
ATOM 746 O O . GLN A 1 102 ? 11.800 -1.396 -10.263 1.00 87.88 102 GLN A O 1
ATOM 751 N N . SER A 1 103 ? 13.555 -2.301 -9.186 1.00 89.00 103 SER A N 1
ATOM 752 C CA . SER A 1 103 ? 13.042 -3.668 -9.117 1.00 89.00 103 SER A CA 1
ATOM 753 C C . SER A 1 103 ? 12.895 -4.110 -7.666 1.00 89.00 103 SER A C 1
ATOM 755 O O . SER A 1 103 ? 13.725 -3.775 -6.818 1.00 89.00 103 SER A O 1
ATOM 757 N N . GLY A 1 104 ? 11.873 -4.905 -7.387 1.00 89.56 104 GLY A N 1
ATOM 758 C CA . GLY A 1 104 ? 11.625 -5.466 -6.068 1.00 89.56 104 GLY A CA 1
ATOM 759 C C . GLY A 1 104 ? 10.875 -6.783 -6.144 1.00 89.56 104 GLY A C 1
ATOM 760 O O . GLY A 1 104 ? 10.851 -7.442 -7.185 1.00 89.56 104 GLY A O 1
ATOM 761 N N . ASN A 1 105 ? 10.232 -7.141 -5.038 1.00 90.25 105 ASN A N 1
ATOM 762 C CA . ASN A 1 105 ? 9.451 -8.368 -4.942 1.00 90.25 105 ASN A CA 1
ATOM 763 C C . ASN A 1 105 ? 7.976 -8.041 -4.762 1.00 90.25 105 ASN A C 1
ATOM 765 O O . ASN A 1 105 ? 7.612 -7.153 -3.982 1.00 90.25 105 ASN A O 1
ATOM 769 N N . ARG A 1 106 ? 7.115 -8.779 -5.465 1.00 88.00 106 ARG A N 1
ATOM 770 C CA . ARG A 1 106 ? 5.675 -8.664 -5.267 1.00 88.00 106 ARG A CA 1
ATOM 771 C C . ARG A 1 106 ? 5.326 -9.124 -3.856 1.00 88.00 106 ARG A C 1
ATOM 773 O O . ARG A 1 106 ? 5.786 -10.169 -3.412 1.00 88.00 106 ARG A O 1
ATOM 780 N N . VAL A 1 107 ? 4.500 -8.367 -3.157 1.00 87.88 107 VAL A N 1
ATOM 781 C CA . VAL A 1 107 ? 4.048 -8.683 -1.798 1.00 87.88 107 VAL A CA 1
ATOM 782 C C . VAL A 1 107 ? 2.547 -8.473 -1.703 1.00 87.88 107 VAL A C 1
ATOM 784 O O . VAL A 1 107 ? 2.004 -7.604 -2.388 1.00 87.88 107 VAL A O 1
ATOM 787 N N . THR A 1 108 ? 1.871 -9.244 -0.857 1.00 87.56 108 THR A N 1
ATOM 788 C CA . THR A 1 108 ? 0.547 -8.866 -0.368 1.00 87.56 108 THR A CA 1
ATOM 789 C C . THR A 1 108 ? 0.715 -8.048 0.900 1.00 87.56 108 THR A C 1
ATOM 791 O O . THR A 1 108 ? 1.584 -8.321 1.736 1.00 87.56 108 THR A O 1
ATOM 794 N N . PHE A 1 109 ? -0.121 -7.036 1.051 1.00 82.75 109 PHE A N 1
ATOM 795 C CA . PHE A 1 109 ? -0.158 -6.221 2.245 1.00 82.75 109 PHE A CA 1
ATOM 796 C C . PHE A 1 109 ? -1.600 -5.942 2.648 1.00 82.75 109 PHE A C 1
ATOM 798 O O . PHE A 1 109 ? -2.500 -5.891 1.814 1.00 82.75 109 PHE A O 1
ATOM 805 N N . ASN A 1 110 ? -1.805 -5.704 3.935 1.00 81.06 110 ASN A N 1
ATOM 806 C CA . ASN A 1 110 ? -3.043 -5.155 4.457 1.00 81.06 110 ASN A CA 1
ATOM 807 C C . ASN A 1 110 ? -2.821 -3.692 4.803 1.00 81.06 110 ASN A C 1
ATOM 809 O O . ASN A 1 110 ? -1.815 -3.336 5.421 1.00 81.06 110 ASN A O 1
ATOM 813 N N . VAL A 1 111 ? -3.785 -2.860 4.430 1.00 76.50 111 VAL A N 1
ATOM 814 C CA . VAL A 1 111 ? -3.828 -1.465 4.853 1.00 76.50 111 VAL A CA 1
ATOM 815 C C . VAL A 1 111 ? -4.512 -1.425 6.210 1.00 76.50 111 VAL A C 1
ATOM 817 O O . VAL A 1 111 ? -5.730 -1.542 6.322 1.00 76.50 111 VAL A O 1
ATOM 820 N N . ALA A 1 112 ? -3.713 -1.290 7.258 1.00 70.94 112 ALA A N 1
ATOM 821 C CA . ALA A 1 112 ? -4.213 -1.038 8.590 1.00 70.94 112 ALA A CA 1
ATOM 822 C C . ALA A 1 112 ? -4.345 0.476 8.757 1.00 70.94 112 ALA A C 1
ATOM 824 O O . ALA A 1 112 ? -3.357 1.197 8.890 1.00 70.94 112 ALA A O 1
ATOM 825 N N . ASN A 1 113 ? -5.575 0.979 8.719 1.00 70.88 113 ASN A N 1
ATOM 826 C CA . ASN A 1 113 ? -5.832 2.359 9.115 1.00 70.88 113 ASN A CA 1
ATOM 827 C C . ASN A 1 113 ? -5.459 2.493 10.588 1.00 70.88 113 ASN A C 1
ATOM 829 O O . ASN A 1 113 ? -5.992 1.732 11.393 1.00 70.88 113 ASN A O 1
ATOM 833 N N . CYS A 1 114 ? -4.561 3.420 10.938 1.00 69.00 114 CYS A N 1
ATOM 834 C CA . CYS A 1 114 ? -4.287 3.728 12.335 1.00 69.00 114 CYS A CA 1
ATOM 835 C C . CYS A 1 114 ? -5.589 4.160 13.003 1.00 69.00 114 CYS A C 1
ATOM 837 O O . CYS A 1 114 ? -6.118 5.224 12.672 1.00 69.00 114 CYS A O 1
ATOM 839 N N . PRO A 1 115 ? -6.141 3.346 13.910 1.00 59.62 115 PRO A N 1
ATOM 840 C CA . PRO A 1 115 ? -7.385 3.688 14.551 1.00 59.62 115 PRO A CA 1
ATOM 841 C C . PRO A 1 115 ? -7.058 4.559 15.763 1.00 59.62 115 PRO A C 1
ATOM 843 O O . PRO A 1 115 ? -6.256 4.167 16.606 1.00 59.62 115 PRO A O 1
ATOM 846 N N . LEU A 1 116 ? -7.674 5.739 15.848 1.00 54.19 116 LEU A N 1
ATOM 847 C CA . LEU A 1 116 ? -8.628 6.078 16.918 1.00 54.19 116 LEU A CA 1
ATOM 848 C C . LEU A 1 116 ? -8.896 7.581 17.002 1.00 54.19 116 LEU A C 1
ATOM 850 O O . LEU A 1 116 ? -10.020 7.939 17.333 1.00 54.19 116 LEU A O 1
ATOM 854 N N . ASP A 1 117 ? -7.935 8.447 16.675 1.00 52.94 117 ASP A N 1
ATOM 855 C CA . ASP A 1 117 ? -8.051 9.867 17.049 1.00 52.94 117 ASP A CA 1
ATOM 856 C C . ASP A 1 117 ? -9.181 10.603 16.307 1.00 52.94 117 ASP A C 1
ATOM 858 O O . ASP A 1 117 ? -9.989 11.297 16.921 1.00 52.94 117 ASP A O 1
ATOM 862 N N . ASP A 1 118 ? -9.366 10.326 15.014 1.00 61.62 118 ASP A N 1
ATOM 863 C CA . ASP A 1 118 ? -10.422 10.971 14.215 1.00 61.62 118 ASP A CA 1
ATOM 864 C C . ASP A 1 118 ? -11.848 10.610 14.680 1.00 61.62 118 ASP A C 1
ATOM 866 O O . ASP A 1 118 ? -12.802 11.352 14.435 1.00 61.62 118 ASP A O 1
ATOM 870 N N . TYR A 1 119 ? -12.013 9.488 15.387 1.00 66.50 119 TYR A N 1
ATOM 871 C CA . TYR A 1 119 ? -13.312 9.023 15.879 1.00 66.50 119 TYR A CA 1
ATOM 872 C C . TYR A 1 119 ? -13.543 9.325 17.365 1.00 66.50 119 TYR A C 1
ATOM 874 O O . TYR A 1 119 ? -14.678 9.193 17.830 1.00 66.50 119 TYR A O 1
ATOM 882 N N . ILE A 1 120 ? -12.520 9.766 18.111 1.00 75.56 120 ILE A N 1
ATOM 883 C CA . ILE A 1 120 ? -12.650 10.152 19.526 1.00 75.56 120 ILE A CA 1
ATOM 884 C C . ILE A 1 120 ? -13.696 11.263 19.713 1.00 75.56 120 ILE A C 1
ATOM 886 O O . ILE A 1 120 ? -14.570 11.090 20.568 1.00 75.56 120 ILE A O 1
ATOM 890 N N . PRO A 1 121 ? -13.713 12.354 18.917 1.00 77.56 121 PRO A N 1
ATOM 891 C CA . PRO A 1 121 ? -14.737 13.388 19.057 1.00 77.56 121 PRO A CA 1
ATOM 892 C C . PRO A 1 121 ? -16.158 12.842 18.870 1.00 77.56 121 PRO A C 1
ATOM 894 O O . PRO A 1 121 ? -17.056 13.155 19.654 1.00 77.56 121 PRO A O 1
ATOM 897 N N . LEU A 1 122 ? -16.361 11.972 17.875 1.00 81.56 122 LEU A N 1
ATOM 898 C CA . LEU A 1 122 ? -17.662 11.355 17.608 1.00 81.56 122 LEU A CA 1
ATOM 899 C C . LEU A 1 122 ? -18.088 10.425 18.756 1.00 81.56 122 LEU A C 1
ATOM 901 O O . LEU A 1 122 ? -19.249 10.443 19.169 1.00 81.56 122 LEU A O 1
ATOM 905 N N . LEU A 1 123 ? -17.148 9.647 19.300 1.00 81.88 123 LEU A N 1
ATOM 906 C CA . LEU A 1 123 ? -17.384 8.750 20.430 1.00 81.88 123 LEU A CA 1
ATOM 907 C C . LEU A 1 123 ? -17.767 9.530 21.697 1.00 81.88 123 LEU A C 1
ATOM 909 O O . LEU A 1 123 ? -18.712 9.144 22.384 1.00 81.88 123 LEU A O 1
ATOM 913 N N . ILE A 1 124 ? -17.085 10.648 21.975 1.00 87.81 124 ILE A N 1
ATOM 914 C CA . ILE A 1 124 ? -17.400 11.545 23.098 1.00 87.81 124 ILE A CA 1
ATOM 915 C C . ILE A 1 124 ? -18.81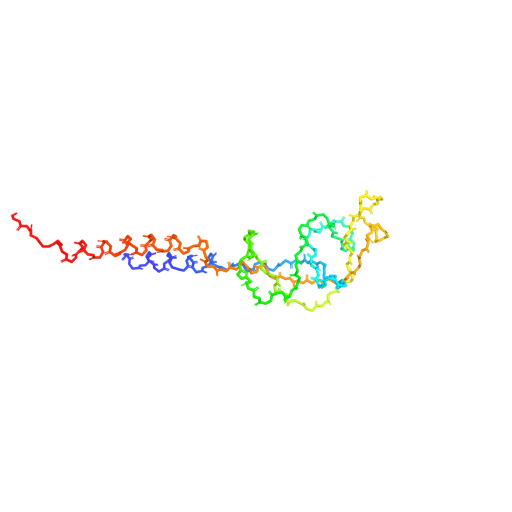9 12.105 22.951 1.00 87.81 124 ILE A C 1
ATOM 917 O O . ILE A 1 124 ? -19.600 12.055 23.903 1.00 87.81 124 ILE A O 1
ATOM 921 N N . ILE A 1 125 ? -19.185 12.583 21.756 1.00 90.81 125 ILE A N 1
ATOM 922 C CA . ILE A 1 125 ? -20.532 13.103 21.481 1.00 90.81 125 ILE A CA 1
ATOM 923 C C . ILE A 1 125 ? -21.585 12.007 21.692 1.00 90.81 125 ILE A C 1
ATOM 925 O O . ILE A 1 125 ? -22.576 12.220 22.395 1.00 90.81 125 ILE A O 1
ATOM 929 N N . PHE A 1 126 ? -21.366 10.815 21.133 1.00 90.94 126 PHE A N 1
ATOM 930 C CA . PHE A 1 126 ? -22.295 9.692 21.252 1.00 90.94 126 PHE A CA 1
ATOM 931 C C . PHE A 1 126 ? -22.477 9.233 22.707 1.00 90.94 126 PHE A C 1
ATOM 933 O O . PHE A 1 126 ? -23.609 9.065 23.172 1.00 90.94 126 PHE A O 1
ATOM 940 N N . ALA A 1 127 ? -21.380 9.092 23.457 1.00 91.38 127 ALA A N 1
ATOM 941 C CA . ALA A 1 127 ? -21.416 8.761 24.878 1.00 91.38 127 ALA A CA 1
ATOM 942 C C . ALA A 1 127 ? -22.148 9.840 25.696 1.00 91.38 127 ALA A C 1
ATOM 944 O O . ALA A 1 127 ? -22.944 9.509 26.580 1.00 91.38 127 ALA A O 1
ATOM 945 N N . GLY A 1 128 ? -21.955 11.119 25.357 1.00 94.12 128 GLY A N 1
ATOM 946 C CA . GLY A 1 128 ? -22.681 12.241 25.954 1.00 94.12 128 GLY A CA 1
ATOM 947 C C . GLY A 1 128 ? -24.198 12.138 25.762 1.00 94.12 128 GLY A C 1
ATOM 948 O O . GLY A 1 128 ? -24.957 12.277 26.725 1.00 94.12 128 GLY A O 1
ATOM 949 N N . PHE A 1 129 ? -24.657 11.811 24.549 1.00 92.50 129 PHE A N 1
ATOM 950 C CA . PHE A 1 129 ? -26.084 11.603 24.272 1.00 92.50 129 PHE A CA 1
ATOM 951 C C . PHE A 1 129 ? -26.673 10.419 25.045 1.00 92.50 129 PHE A C 1
ATOM 953 O O . PHE A 1 129 ? -27.764 10.537 25.610 1.00 92.50 129 PHE A O 1
ATOM 960 N N . LEU A 1 130 ? -25.957 9.292 25.113 1.00 90.31 130 LEU A N 1
ATOM 961 C CA . LEU A 1 130 ? -26.389 8.134 25.899 1.00 90.31 130 LEU A CA 1
ATOM 962 C C . LEU A 1 130 ? -26.486 8.462 27.395 1.00 90.31 130 LEU A C 1
ATOM 964 O O . LEU A 1 130 ? -27.461 8.070 28.043 1.00 90.31 130 LEU A O 1
ATOM 968 N N . GLY A 1 131 ? -25.525 9.223 27.925 1.00 91.50 131 GLY A N 1
ATOM 969 C CA . GLY A 1 131 ? -25.541 9.713 29.303 1.00 91.50 131 GLY A CA 1
ATOM 970 C C . GLY A 1 131 ? -26.771 10.574 29.598 1.00 91.50 131 GLY A C 1
ATOM 971 O O . GLY A 1 131 ? -27.519 10.289 30.535 1.00 91.50 131 GLY A O 1
ATOM 972 N N . LEU A 1 132 ? -27.049 11.571 28.750 1.00 92.19 132 LEU A N 1
ATOM 973 C CA . LEU A 1 132 ? -28.228 12.438 28.880 1.00 92.19 132 LEU A CA 1
ATOM 974 C C . LEU A 1 132 ? -29.546 11.654 28.812 1.00 92.19 132 LEU A C 1
ATOM 976 O O . LEU A 1 132 ? -30.468 11.911 29.592 1.00 92.19 132 LEU A O 1
ATOM 980 N N . PHE A 1 133 ? -29.641 10.671 27.914 1.00 86.31 133 PHE A N 1
ATOM 981 C CA . PHE A 1 133 ? -30.834 9.832 27.787 1.00 86.31 133 PHE A CA 1
ATOM 982 C C . PHE A 1 133 ? -31.041 8.932 29.016 1.00 86.31 133 PHE A C 1
ATOM 984 O O . PHE A 1 133 ? -32.170 8.765 29.488 1.00 86.31 133 PHE A O 1
ATOM 991 N N . GLY A 1 134 ? -29.953 8.390 29.573 1.00 86.38 134 GLY A N 1
ATOM 992 C CA . GLY A 1 134 ? -29.971 7.606 30.808 1.00 86.38 134 GLY A CA 1
ATOM 993 C C . GLY A 1 134 ? -30.432 8.417 32.022 1.00 86.38 134 GLY A C 1
ATOM 994 O O . GLY A 1 134 ? -31.250 7.931 32.806 1.00 86.38 134 GLY A O 1
ATOM 995 N N . ILE A 1 135 ? -29.973 9.668 32.140 1.00 87.81 135 ILE A N 1
ATOM 996 C CA . ILE A 1 135 ? -30.390 10.598 33.201 1.00 87.81 135 ILE A CA 1
ATOM 997 C C . ILE A 1 135 ? -31.881 10.922 33.060 1.00 87.81 135 ILE A C 1
ATOM 999 O O . ILE A 1 135 ? -32.634 10.724 34.011 1.00 87.81 135 ILE A O 1
ATOM 1003 N N . ARG A 1 136 ? -32.353 11.319 31.869 1.00 82.50 136 ARG A N 1
ATOM 1004 C CA . ARG A 1 136 ? -33.782 11.620 31.645 1.00 82.50 136 ARG A CA 1
ATOM 1005 C C . ARG A 1 136 ? -34.702 10.476 32.068 1.00 82.50 136 ARG A C 1
ATOM 1007 O O . ARG A 1 136 ? -35.718 10.714 32.705 1.00 82.50 136 ARG A O 1
ATOM 1014 N N . ARG A 1 137 ? -34.333 9.228 31.776 1.00 75.69 137 ARG A N 1
ATOM 1015 C CA . ARG A 1 137 ? -35.143 8.060 32.156 1.00 75.69 137 ARG A CA 1
ATOM 1016 C C . ARG A 1 137 ? -35.212 7.797 33.659 1.00 75.69 137 ARG A C 1
ATOM 1018 O O . ARG A 1 137 ? -36.202 7.234 34.107 1.00 75.69 137 ARG A O 1
ATOM 1025 N N . ARG A 1 138 ? -34.174 8.158 34.420 1.00 75.31 138 ARG A N 1
ATOM 1026 C CA . ARG A 1 138 ? -34.143 7.979 35.883 1.00 75.31 138 ARG A CA 1
ATOM 1027 C C . ARG A 1 138 ? -34.784 9.145 36.631 1.00 75.31 138 ARG A C 1
ATOM 1029 O O . ARG A 1 138 ? -35.370 8.926 37.682 1.00 75.31 138 ARG A O 1
ATOM 1036 N N . TYR A 1 139 ? -34.689 10.353 36.079 1.00 67.50 139 TYR A N 1
ATOM 1037 C CA . TYR A 1 139 ? -35.165 11.591 36.704 1.00 67.50 139 TYR A CA 1
ATOM 1038 C C . TYR A 1 139 ? -36.466 12.138 36.102 1.00 67.50 139 TYR A C 1
ATOM 1040 O O . TYR A 1 139 ? -36.861 13.253 36.422 1.00 67.50 139 TYR A O 1
ATOM 1048 N N . SER A 1 140 ? -37.182 11.350 35.297 1.00 56.06 140 SER A N 1
ATOM 1049 C CA . SER A 1 140 ? -38.613 11.565 35.065 1.00 56.06 140 SER A CA 1
ATOM 1050 C C . SER A 1 140 ? -39.474 10.738 36.032 1.00 56.06 140 SER A C 1
ATOM 1052 O O . SER A 1 140 ? -40.137 9.796 35.602 1.00 56.06 140 SER A O 1
ATOM 1054 N N . PRO A 1 141 ? -39.531 11.084 37.327 1.00 69.88 141 PRO A N 1
ATOM 1055 C CA . PRO A 1 141 ? -40.757 10.975 38.087 1.00 69.88 141 PRO A CA 1
ATOM 1056 C C . PRO A 1 141 ? -41.316 12.384 38.287 1.00 69.88 141 PRO A C 1
ATOM 1058 O O . PRO A 1 141 ? -40.580 13.283 38.680 1.00 69.88 141 PRO A O 1
ATOM 1061 N N . LEU A 1 142 ? -42.600 12.553 37.981 1.00 57.59 142 LEU A N 1
ATOM 1062 C CA . LEU A 1 142 ? -43.584 13.438 38.624 1.00 57.59 142 LEU A CA 1
ATOM 1063 C C . LEU A 1 142 ? -44.675 13.730 37.587 1.00 57.59 142 LEU A C 1
ATOM 1065 O O . LEU A 1 142 ? -44.690 14.771 36.936 1.00 57.59 142 LEU A O 1
ATOM 1069 N N . ASN A 1 143 ? -45.583 12.759 37.436 1.00 49.62 143 ASN A N 1
ATOM 1070 C CA . ASN A 1 143 ? -46.968 13.105 37.146 1.00 49.62 143 ASN A CA 1
ATOM 1071 C C . ASN A 1 143 ? -47.446 13.937 38.345 1.00 49.62 143 ASN A C 1
ATOM 1073 O O . ASN A 1 143 ? -47.584 13.392 39.443 1.00 49.62 143 ASN A O 1
ATOM 1077 N N . PHE A 1 144 ? -47.592 15.242 38.127 1.00 51.59 144 PHE A N 1
ATOM 1078 C CA . PHE A 1 144 ? -48.606 1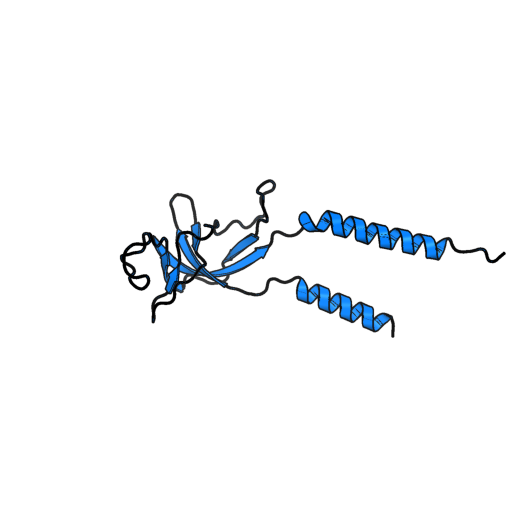6.040 38.807 1.00 51.59 144 PHE A CA 1
ATOM 1079 C C . PHE A 1 144 ? -49.965 15.740 38.174 1.00 51.59 144 PHE A C 1
ATOM 1081 O O . PHE A 1 144 ? -49.986 15.493 36.944 1.00 51.59 144 PHE A O 1
#

Secondary structure (DSSP, 8-state):
-HHHHHHHHHHHHHHHT----EEEEEEEEETTEEEEE--EE--TTS-EE-TTS--EETT--S--TT--S--EEEEE-S---SEEEEEE-S-S-TT-GGGEEEEEEEEEEEEEE--SGGGHHHHHHHHHHHHHHHHHHHH-----

Foldseek 3Di:
DVVVVVVVVVVVVVVVPDLPDWAKWFWFQDPVAIWTFGAWDDADPAIEGEAPPDTAHADPPDDDPPDDDFDWYKAFPDDFADKYFYQQPPDDDRRDNVRGPTIGTMTIIGGHGPDDDVCVVVVVVVVVVVVVVVCCVVPPDDDD